Protein AF-A0A518XIT7-F1 (afdb_monomer)

Mean predicted aligned error: 7.91 Å

Solvent-accessible surface area (backbone atoms only — not comparable to full-atom values): 5555 Å² total; per-residue (Å²): 137,83,85,78,80,76,76,76,81,68,91,63,88,66,61,49,78,77,42,66,66,67,96,82,79,82,87,70,86,90,82,71,101,69,54,74,41,73,48,57,100,39,62,68,55,46,49,54,37,57,70,27,73,70,45,46,52,56,49,55,75,40,60,90,76,63,91,82,89,83,83,88,76,78,76,92,73,134

pLDDT: mean 84.26, std 17.32, range [37.34, 97.19]

InterPro domains:
  IPR010753 Domain of unknown function DUF1330 [PF07045] (17-75)
  IPR011008 Dimeric alpha-beta barrel [SSF54909] (16-75)

Organism: NCBI:txid3098669

Structure (mmCIF, N/CA/C/O backbone):
data_AF-A0A518XIT7-F1
#
_entry.id   AF-A0A518XIT7-F1
#
loop_
_atom_site.group_PDB
_atom_site.id
_atom_site.type_symbol
_atom_site.label_atom_id
_atom_site.label_alt_id
_atom_site.label_comp_id
_atom_site.label_asym_id
_atom_site.label_entity_id
_atom_site.label_seq_id
_atom_site.pdbx_PDB_ins_code
_atom_site.Cartn_x
_atom_site.Cartn_y
_atom_site.Cartn_z
_atom_site.occupancy
_atom_site.B_iso_or_equiv
_atom_site.auth_seq_id
_atom_site.auth_comp_id
_atom_site.auth_asym_id
_atom_site.auth_atom_id
_atom_site.pdbx_PDB_model_num
ATOM 1 N N . MET A 1 1 ? -3.787 21.382 27.020 1.00 39.47 1 MET A N 1
ATOM 2 C CA . MET A 1 1 ? -2.836 20.879 26.003 1.00 39.47 1 MET A CA 1
ATOM 3 C C . MET A 1 1 ? -3.626 20.178 24.907 1.00 39.47 1 MET A C 1
ATOM 5 O O . MET A 1 1 ? -3.933 19.004 25.036 1.00 39.47 1 MET A O 1
ATOM 9 N N . GLY A 1 2 ? -4.070 20.922 23.890 1.00 37.34 2 GLY A N 1
ATOM 10 C CA . GLY A 1 2 ? -4.848 20.363 22.783 1.00 37.34 2 GLY A CA 1
A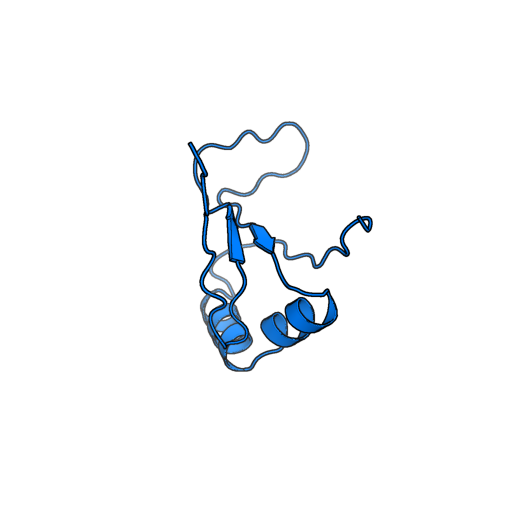TOM 11 C C . GLY A 1 2 ? -3.915 19.929 21.662 1.00 37.34 2 GLY A C 1
ATOM 12 O O . GLY A 1 2 ? -3.290 20.785 21.044 1.00 37.34 2 GLY A O 1
ATOM 13 N N . ASN A 1 3 ? -3.820 18.629 21.390 1.00 39.53 3 ASN A N 1
ATOM 14 C CA . ASN A 1 3 ? -3.079 18.142 20.232 1.00 39.53 3 ASN A CA 1
ATOM 15 C C . ASN A 1 3 ? -4.010 18.139 19.011 1.00 39.53 3 ASN A C 1
ATOM 17 O O . ASN A 1 3 ? -4.646 17.136 18.693 1.00 39.53 3 ASN A O 1
ATOM 21 N N . HIS A 1 4 ? -4.142 19.299 18.367 1.00 44.69 4 HIS A N 1
ATOM 22 C CA . HIS A 1 4 ? -4.798 19.411 17.067 1.00 44.69 4 HIS A CA 1
ATOM 23 C C . HIS A 1 4 ? -3.821 18.915 16.001 1.00 44.69 4 HIS A C 1
ATOM 25 O O . HIS A 1 4 ? -3.088 19.699 15.401 1.00 44.69 4 HIS A O 1
ATOM 31 N N . ASN A 1 5 ? -3.795 17.600 15.768 1.00 43.50 5 ASN A N 1
ATOM 32 C CA . ASN A 1 5 ? -3.131 17.055 14.590 1.00 43.50 5 ASN A CA 1
ATOM 33 C C . ASN A 1 5 ? -4.028 17.307 13.373 1.00 43.50 5 ASN A C 1
ATOM 35 O O . ASN A 1 5 ? -4.792 16.445 12.935 1.00 43.50 5 ASN A O 1
ATOM 39 N N . SER A 1 6 ? -3.987 18.543 12.879 1.00 44.84 6 SER A N 1
ATOM 40 C CA . SER A 1 6 ? -4.671 18.982 11.669 1.00 44.84 6 SER A CA 1
ATOM 41 C C . SER A 1 6 ? -4.053 18.272 10.465 1.00 44.84 6 SER A C 1
ATOM 43 O O . SER A 1 6 ? -3.169 18.807 9.794 1.00 44.84 6 SER A O 1
ATOM 45 N N . ARG A 1 7 ? -4.506 17.044 10.186 1.00 55.28 7 ARG A N 1
ATOM 46 C CA . ARG A 1 7 ? -4.213 16.343 8.932 1.00 55.28 7 ARG A CA 1
ATOM 47 C C . ARG A 1 7 ? -4.835 17.147 7.796 1.00 55.28 7 ARG A C 1
ATOM 49 O O . ARG A 1 7 ? -6.034 17.077 7.534 1.00 55.28 7 ARG A O 1
ATOM 56 N N . SER A 1 8 ? -4.004 17.976 7.172 1.00 46.59 8 SER A N 1
ATOM 57 C CA . SER A 1 8 ? -4.309 18.677 5.931 1.00 46.59 8 SER A CA 1
ATOM 58 C C . SER A 1 8 ? -4.842 17.664 4.917 1.00 46.59 8 SER A C 1
ATOM 60 O O . SER A 1 8 ? -4.100 16.799 4.450 1.00 46.59 8 SER A O 1
ATOM 62 N N . ARG A 1 9 ? -6.146 17.741 4.615 1.00 53.88 9 ARG A N 1
ATOM 63 C CA . ARG A 1 9 ? -6.807 16.930 3.586 1.00 53.88 9 ARG A CA 1
ATOM 64 C C . ARG A 1 9 ? -6.219 17.317 2.231 1.00 53.88 9 ARG A C 1
ATOM 66 O O . ARG A 1 9 ? -6.675 18.273 1.600 1.00 53.88 9 ARG A O 1
ATOM 73 N N . ARG A 1 10 ? -5.180 16.605 1.792 1.00 55.59 10 ARG A N 1
ATOM 74 C CA . ARG A 1 10 ? -4.613 16.781 0.452 1.00 55.59 10 ARG A CA 1
ATOM 75 C C . ARG A 1 10 ? -5.680 16.369 -0.560 1.00 55.59 10 ARG A C 1
ATOM 77 O O . ARG A 1 10 ? -6.079 15.213 -0.609 1.00 55.59 10 ARG A O 1
ATOM 84 N N . ARG A 1 11 ? -6.160 17.320 -1.364 1.00 47.84 11 ARG A N 1
ATOM 85 C CA . ARG A 1 11 ? -6.995 17.022 -2.534 1.00 47.84 11 ARG A CA 1
ATOM 86 C C . ARG A 1 11 ? -6.134 16.291 -3.567 1.00 47.84 11 ARG A C 1
ATOM 88 O O . ARG A 1 11 ? -5.264 16.897 -4.182 1.00 47.84 11 ARG A O 1
ATOM 95 N N . GLY A 1 12 ? -6.370 14.993 -3.708 1.00 59.00 12 GLY A N 1
ATOM 96 C CA . GLY A 1 12 ? -5.720 14.077 -4.644 1.00 59.00 12 GLY A CA 1
ATOM 97 C C . GLY A 1 12 ? -6.017 12.633 -4.234 1.00 59.00 12 GLY A C 1
ATOM 98 O O . GLY A 1 12 ? -6.361 12.393 -3.082 1.00 59.00 12 GLY A O 1
ATOM 99 N N . ILE A 1 13 ? -5.872 11.668 -5.147 1.00 67.75 13 ILE A N 1
ATOM 100 C CA . ILE A 1 13 ? -6.044 10.221 -4.876 1.00 67.75 13 ILE A CA 1
ATOM 101 C C . ILE A 1 13 ? -4.845 9.675 -4.061 1.00 67.75 13 ILE A C 1
ATOM 103 O O . ILE A 1 13 ? -4.387 8.560 -4.272 1.00 67.75 13 ILE A O 1
ATOM 107 N N . ASN A 1 14 ? -4.249 10.487 -3.186 1.00 80.38 14 ASN A N 1
ATOM 108 C CA . ASN A 1 14 ? -3.066 10.093 -2.433 1.00 80.38 14 ASN A CA 1
ATOM 109 C C . ASN A 1 14 ? -3.499 9.453 -1.112 1.00 80.38 14 ASN A C 1
ATOM 111 O O . ASN A 1 14 ? -4.238 10.100 -0.368 1.00 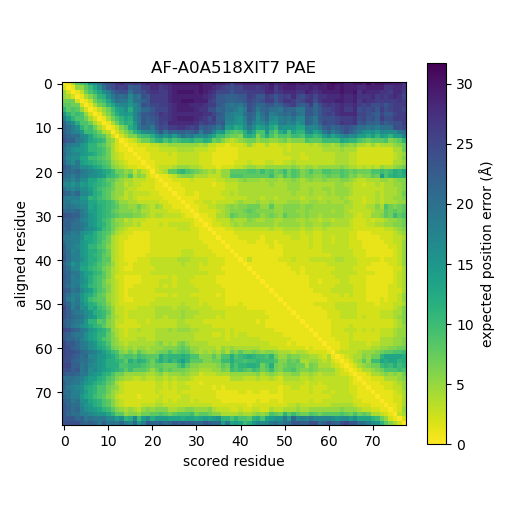80.38 14 ASN A O 1
ATOM 115 N N . PRO A 1 15 ? -3.036 8.230 -0.805 1.00 90.94 15 PRO A N 1
ATOM 116 C CA . PRO A 1 15 ? -3.298 7.626 0.490 1.00 90.94 15 PRO A CA 1
ATOM 117 C C . PRO A 1 15 ? -2.592 8.360 1.623 1.00 90.94 15 PRO A C 1
ATOM 119 O O . PRO A 1 15 ? -1.521 8.952 1.434 1.00 90.94 15 PRO A O 1
ATOM 122 N N . ASP A 1 16 ? -3.141 8.210 2.824 1.00 93.81 16 ASP A N 1
ATOM 123 C CA . ASP A 1 16 ? -2.380 8.436 4.044 1.00 93.81 16 ASP A CA 1
ATOM 124 C C . ASP A 1 16 ? -1.420 7.257 4.256 1.00 93.81 16 ASP A C 1
ATOM 126 O O . ASP A 1 16 ? -1.790 6.086 4.152 1.00 93.81 16 ASP A O 1
ATOM 130 N N . ILE A 1 17 ? -0.151 7.557 4.529 1.00 94.06 17 ILE A N 1
ATOM 131 C CA . ILE A 1 17 ? 0.870 6.537 4.783 1.00 94.06 17 ILE A CA 1
ATOM 132 C C . ILE A 1 17 ? 0.857 6.228 6.278 1.00 94.06 17 ILE A C 1
ATOM 134 O O . ILE A 1 17 ? 1.266 7.065 7.083 1.00 94.06 17 ILE A O 1
ATOM 138 N N . LEU A 1 18 ? 0.393 5.033 6.647 1.00 94.31 18 LEU A N 1
ATOM 139 C CA . LEU A 1 18 ? 0.359 4.591 8.044 1.00 94.31 18 LEU A CA 1
ATOM 140 C C . LEU A 1 18 ? 1.669 3.936 8.472 1.00 94.31 18 LEU A C 1
ATOM 142 O O . LEU A 1 18 ? 2.108 4.104 9.607 1.00 94.31 18 LEU A O 1
ATOM 146 N N . ALA A 1 19 ? 2.295 3.200 7.556 1.00 94.12 19 ALA A N 1
ATOM 147 C CA . ALA A 1 19 ? 3.589 2.579 7.775 1.00 94.12 19 ALA A CA 1
ATOM 148 C C . ALA A 1 19 ? 4.404 2.592 6.484 1.00 94.12 19 ALA A C 1
ATOM 150 O O . ALA A 1 19 ? 3.882 2.343 5.395 1.00 94.12 19 ALA A O 1
ATOM 151 N N . TRP A 1 20 ? 5.699 2.847 6.628 1.00 92.69 20 TRP A N 1
ATOM 152 C CA . TRP A 1 20 ? 6.691 2.750 5.568 1.00 92.69 20 TRP A CA 1
ATOM 153 C C . TRP A 1 20 ? 7.901 2.017 6.131 1.00 92.69 20 TRP A C 1
ATOM 155 O O . TRP A 1 20 ? 8.312 2.321 7.248 1.00 92.69 20 TRP A O 1
ATOM 165 N N . SER A 1 21 ? 8.427 1.044 5.386 1.00 84.31 21 SER A N 1
ATOM 166 C CA . SER A 1 21 ? 9.370 0.030 5.875 1.00 84.31 21 SER A CA 1
ATOM 167 C C . SER A 1 21 ? 10.430 0.582 6.842 1.00 84.31 21 SER A C 1
ATOM 169 O O . SER A 1 21 ? 11.340 1.303 6.428 1.00 84.31 21 SER A O 1
ATOM 171 N N . GLY A 1 22 ? 10.289 0.206 8.114 1.00 83.50 22 GLY A N 1
ATOM 172 C CA . GLY A 1 22 ? 11.209 0.438 9.226 1.00 83.50 22 GLY A CA 1
ATOM 173 C C . GLY A 1 22 ? 11.393 -0.869 10.002 1.00 83.50 22 GLY A C 1
ATOM 174 O O . GLY A 1 22 ? 11.411 -1.939 9.397 1.00 83.50 22 GLY A O 1
ATOM 175 N N . GLN A 1 23 ? 11.499 -0.813 11.330 1.00 92.31 23 GLN A N 1
ATOM 176 C CA . GLN A 1 23 ? 11.569 -2.025 12.152 1.00 92.31 23 GLN A CA 1
ATOM 177 C C . GLN A 1 23 ? 10.319 -2.900 11.951 1.00 92.31 23 GLN A C 1
ATOM 179 O O . GLN A 1 23 ? 9.195 -2.424 12.102 1.00 92.31 23 GLN A O 1
ATOM 184 N N . TYR A 1 24 ? 10.524 -4.182 11.641 1.00 94.19 24 TYR A N 1
ATOM 185 C CA . TYR A 1 24 ? 9.467 -5.189 11.556 1.00 94.19 24 TYR A CA 1
ATOM 186 C C . TYR A 1 24 ? 9.951 -6.519 12.142 1.00 94.19 24 TYR A C 1
ATOM 188 O O . TYR A 1 24 ? 11.154 -6.745 12.278 1.00 94.19 24 TYR A O 1
ATOM 196 N N . ALA A 1 25 ? 9.007 -7.394 12.480 1.00 94.25 25 ALA A N 1
ATOM 197 C CA . ALA A 1 25 ? 9.272 -8.777 12.848 1.00 94.25 25 ALA A CA 1
ATOM 198 C C . ALA A 1 25 ? 8.281 -9.673 12.103 1.00 94.25 25 ALA A C 1
ATOM 200 O O . ALA A 1 25 ? 7.071 -9.475 12.209 1.00 94.25 25 ALA A O 1
ATOM 201 N N . ASN A 1 26 ? 8.795 -10.642 11.345 1.00 94.38 26 ASN A N 1
ATOM 202 C CA . ASN A 1 26 ? 7.966 -11.685 10.757 1.00 94.38 26 ASN A CA 1
ATOM 203 C C . ASN A 1 26 ? 7.739 -12.766 11.815 1.00 94.38 26 ASN A C 1
ATOM 205 O O . ASN A 1 26 ? 8.688 -13.448 12.197 1.00 94.38 26 ASN A O 1
ATOM 209 N N . LEU A 1 27 ? 6.515 -12.872 12.330 1.00 96.12 27 LEU A N 1
ATOM 210 C CA . LEU A 1 27 ? 6.210 -13.797 13.424 1.00 96.12 27 LEU A CA 1
ATOM 211 C C . LEU A 1 27 ? 6.035 -15.233 12.914 1.00 96.12 27 LEU A C 1
ATOM 213 O O . LEU A 1 27 ? 6.559 -16.162 13.519 1.00 96.12 27 LEU A O 1
ATOM 217 N N . GLU A 1 28 ? 5.345 -15.405 11.785 1.00 95.38 28 GLU A N 1
ATOM 218 C CA . GLU A 1 28 ? 5.036 -16.699 11.169 1.00 95.38 28 GLU A CA 1
ATOM 219 C C . GLU A 1 28 ? 4.933 -16.549 9.637 1.00 95.38 28 GLU A C 1
ATOM 221 O O . GLU A 1 28 ? 4.645 -15.461 9.141 1.00 95.38 28 GLU A O 1
ATOM 226 N N . GLY A 1 29 ? 5.127 -17.639 8.884 1.00 93.50 29 GLY A N 1
ATOM 227 C CA . GLY A 1 29 ? 4.877 -17.690 7.434 1.00 93.50 29 GLY A CA 1
ATOM 228 C C . GLY A 1 29 ? 5.944 -17.043 6.537 1.00 93.50 29 GLY A C 1
ATOM 229 O O . GLY A 1 29 ? 7.063 -16.758 6.968 1.00 93.50 29 GLY A O 1
ATOM 230 N N . GLU A 1 30 ? 5.596 -16.857 5.258 1.00 91.62 30 GLU A N 1
ATOM 231 C CA . GLU A 1 30 ? 6.461 -16.213 4.260 1.00 91.62 30 GLU A CA 1
ATOM 232 C C . GLU A 1 30 ? 6.693 -14.732 4.583 1.00 91.62 30 GLU A C 1
ATOM 234 O O . GLU A 1 30 ? 5.779 -14.022 4.997 1.00 91.62 30 GLU A O 1
ATOM 239 N N . SER A 1 31 ? 7.923 -14.262 4.362 1.00 90.50 31 SER A N 1
ATOM 240 C CA . SER A 1 31 ? 8.349 -12.901 4.694 1.00 90.50 31 SER A CA 1
ATOM 241 C C . SER A 1 31 ? 8.645 -12.071 3.445 1.00 90.50 31 SER A C 1
ATOM 243 O O . SER A 1 31 ? 9.071 -12.588 2.409 1.00 90.50 31 SER A O 1
ATOM 245 N N . HIS A 1 32 ? 8.498 -10.755 3.576 1.00 91.00 32 HIS A N 1
ATOM 246 C CA . HIS A 1 32 ? 8.953 -9.770 2.603 1.00 91.00 32 HIS A CA 1
ATOM 247 C C . HIS A 1 32 ? 9.928 -8.786 3.259 1.00 91.00 32 HIS A C 1
ATOM 249 O O . HIS A 1 32 ? 9.783 -8.418 4.419 1.00 91.00 32 HIS A O 1
ATOM 255 N N . GLU A 1 33 ? 10.913 -8.293 2.508 1.00 90.94 33 GLU A N 1
ATOM 256 C CA . GLU A 1 33 ? 11.902 -7.346 3.050 1.00 90.94 33 GLU A CA 1
ATOM 257 C C . GLU A 1 33 ? 11.315 -5.958 3.349 1.00 90.94 33 GLU A C 1
ATOM 259 O O . GLU A 1 33 ? 11.874 -5.192 4.135 1.00 90.94 33 GLU A O 1
ATOM 264 N N . LYS A 1 34 ? 10.202 -5.601 2.694 1.00 92.75 34 LYS A N 1
ATOM 265 C CA . LYS A 1 34 ? 9.587 -4.272 2.768 1.00 92.75 34 LYS A CA 1
ATOM 266 C C . LYS A 1 34 ? 8.085 -4.378 2.980 1.00 92.75 34 LYS A C 1
ATOM 268 O O . LYS A 1 34 ? 7.403 -5.109 2.271 1.00 92.75 34 LYS A O 1
ATOM 273 N N . HIS A 1 35 ? 7.585 -3.555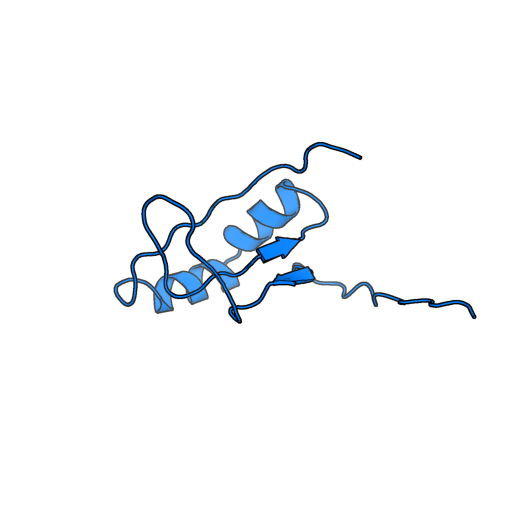 3.898 1.00 94.38 35 HIS A N 1
ATOM 274 C CA . HIS A 1 35 ? 6.175 -3.460 4.258 1.00 94.38 35 HIS A CA 1
ATOM 275 C C . HIS A 1 35 ? 5.719 -2.005 4.166 1.00 94.38 35 HIS A C 1
ATOM 277 O O . HIS A 1 35 ? 6.409 -1.102 4.646 1.00 94.38 35 HIS A O 1
ATOM 283 N N . 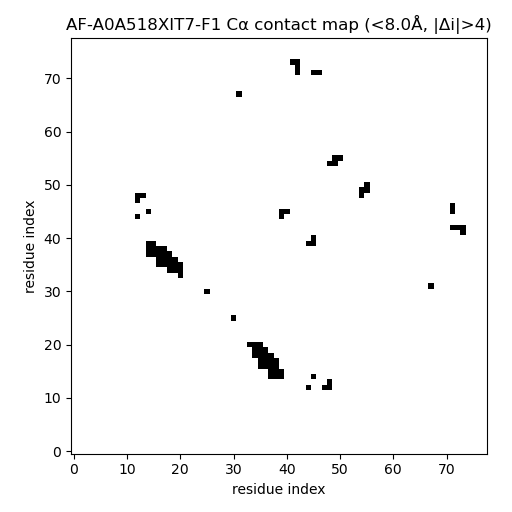VAL A 1 36 ? 4.567 -1.774 3.540 1.00 94.75 36 VAL A N 1
ATOM 284 C CA . VAL A 1 36 ? 3.961 -0.446 3.395 1.00 94.75 36 VAL A CA 1
ATOM 285 C C . VAL A 1 36 ? 2.463 -0.577 3.635 1.00 94.75 36 VAL A C 1
ATOM 287 O O . VAL A 1 36 ? 1.836 -1.480 3.085 1.00 94.75 36 VAL A O 1
ATOM 290 N N . ILE A 1 37 ? 1.899 0.317 4.449 1.00 95.50 37 ILE A N 1
ATOM 291 C CA . ILE A 1 37 ? 0.463 0.349 4.748 1.00 95.50 37 ILE A CA 1
ATOM 292 C C . ILE A 1 37 ? -0.086 1.720 4.370 1.00 95.50 37 ILE A C 1
ATOM 294 O O . ILE A 1 37 ? 0.395 2.751 4.849 1.00 95.50 37 ILE A O 1
ATOM 298 N N . PHE A 1 38 ? -1.113 1.703 3.526 1.00 95.62 38 PHE A N 1
ATOM 299 C CA . PHE A 1 38 ? -1.839 2.877 3.066 1.00 95.62 38 PHE A CA 1
ATOM 300 C C . PHE A 1 38 ? -3.269 2.862 3.604 1.00 95.62 38 PHE A C 1
ATOM 302 O O . PHE A 1 38 ? -3.948 1.841 3.518 1.00 95.62 38 PHE A O 1
ATOM 309 N N . GLU A 1 39 ? -3.725 4.002 4.113 1.00 95.12 39 GLU A N 1
ATOM 310 C CA . GLU A 1 39 ? -5.125 4.244 4.454 1.00 95.12 39 GLU A CA 1
ATOM 311 C C . GLU A 1 39 ? -5.783 5.083 3.360 1.00 95.12 39 GLU A C 1
ATOM 313 O O . GLU A 1 39 ? -5.232 6.081 2.885 1.00 95.12 39 GLU A O 1
ATOM 318 N N . PHE A 1 40 ? -6.978 4.657 2.961 1.00 94.81 40 PHE A N 1
ATOM 319 C CA . PHE A 1 40 ? -7.823 5.354 2.003 1.00 94.81 40 PHE A CA 1
ATOM 320 C C . PHE A 1 40 ? -9.184 5.653 2.638 1.00 94.81 40 PHE A C 1
ATOM 322 O O . PHE A 1 40 ? -9.626 4.898 3.503 1.00 94.81 40 PHE A O 1
ATOM 329 N N . PRO A 1 41 ? -9.899 6.696 2.173 1.00 92.62 41 PRO A N 1
ATOM 330 C CA . PRO A 1 41 ? -11.237 7.015 2.678 1.00 92.62 41 PRO A CA 1
ATOM 331 C C . PRO A 1 41 ? -12.280 5.911 2.449 1.00 92.62 41 PRO A C 1
ATOM 333 O O . PRO A 1 41 ? -13.304 5.892 3.125 1.00 92.62 41 PRO A O 1
ATOM 336 N N . SER A 1 42 ? -12.059 5.035 1.463 1.00 93.12 42 SER A N 1
ATOM 337 C CA . SER A 1 42 ? -12.899 3.873 1.171 1.00 93.12 42 SER A CA 1
ATOM 338 C C . SER A 1 42 ? -12.135 2.840 0.343 1.00 93.12 42 SER A C 1
ATOM 340 O O . SER A 1 42 ? -11.146 3.164 -0.326 1.00 93.12 42 SER A O 1
ATOM 342 N N . PHE A 1 43 ? -12.639 1.606 0.308 1.00 95.19 43 PHE A N 1
ATOM 343 C CA . PHE A 1 43 ? -12.123 0.568 -0.586 1.00 95.19 43 PHE A CA 1
ATOM 344 C C . PHE A 1 43 ? -12.213 0.969 -2.064 1.00 95.19 43 PHE A C 1
ATOM 346 O O . PHE A 1 43 ? -11.297 0.700 -2.841 1.00 95.19 43 PHE A O 1
ATOM 353 N N . ALA A 1 44 ? -13.285 1.665 -2.458 1.00 95.25 44 ALA A N 1
ATOM 354 C CA . ALA A 1 44 ? -13.446 2.159 -3.822 1.00 95.25 44 ALA A CA 1
ATOM 355 C C . ALA A 1 44 ? -12.334 3.147 -4.208 1.00 95.25 44 ALA A C 1
ATOM 357 O O . ALA A 1 44 ? -11.785 3.051 -5.305 1.00 95.25 44 ALA A O 1
ATOM 358 N N . GLU A 1 45 ? -11.943 4.049 -3.302 1.00 95.44 45 GLU A N 1
ATOM 359 C CA . GLU A 1 45 ? -10.826 4.968 -3.544 1.00 95.44 45 GLU A CA 1
ATOM 360 C C . GLU A 1 45 ? -9.479 4.237 -3.603 1.00 95.44 45 GLU A C 1
ATOM 362 O O . GLU A 1 45 ? -8.666 4.533 -4.481 1.00 95.44 45 GLU A O 1
ATOM 367 N N . ALA A 1 46 ? -9.267 3.225 -2.756 1.00 96.06 46 ALA A N 1
ATOM 368 C CA . ALA A 1 46 ? -8.075 2.377 -2.822 1.00 96.06 46 ALA A CA 1
ATOM 369 C C . ALA A 1 46 ? -7.983 1.621 -4.161 1.00 96.06 46 ALA A C 1
ATOM 371 O O . ALA A 1 46 ? -6.919 1.557 -4.786 1.00 96.06 46 ALA A O 1
ATOM 372 N N . ARG A 1 47 ? -9.117 1.105 -4.654 1.00 96.81 47 ARG A N 1
ATOM 373 C CA . ARG A 1 47 ? -9.201 0.448 -5.961 1.00 96.81 47 ARG A CA 1
ATOM 374 C C . ARG A 1 47 ? -8.936 1.427 -7.103 1.00 96.81 47 ARG A C 1
ATOM 376 O O . ARG A 1 47 ? -8.150 1.110 -7.993 1.00 96.81 47 ARG A O 1
ATOM 383 N N . ARG A 1 48 ? -9.533 2.623 -7.064 1.00 96.19 48 ARG A N 1
ATOM 384 C CA . ARG A 1 48 ? -9.292 3.682 -8.061 1.00 96.19 48 ARG A CA 1
ATOM 385 C C . ARG A 1 48 ? -7.832 4.119 -8.096 1.00 96.19 48 ARG A C 1
ATOM 387 O O . ARG A 1 48 ? -7.305 4.361 -9.179 1.00 96.19 48 ARG A O 1
ATOM 394 N N . PHE A 1 49 ? -7.172 4.197 -6.942 1.00 95.62 49 PHE A N 1
ATOM 395 C CA . PHE A 1 49 ? -5.736 4.452 -6.871 1.00 95.62 49 PHE A CA 1
ATOM 396 C C . PHE A 1 49 ? -4.933 3.343 -7.553 1.00 95.62 49 PHE A C 1
ATOM 398 O O . PHE A 1 49 ? -4.116 3.641 -8.427 1.00 95.62 49 PHE A O 1
ATOM 405 N N . TYR A 1 50 ? -5.188 2.079 -7.199 1.00 95.12 50 TYR A N 1
ATOM 406 C CA . TYR A 1 50 ? -4.476 0.936 -7.774 1.00 95.12 50 TYR A CA 1
ATOM 407 C C . TYR A 1 50 ? -4.660 0.853 -9.295 1.00 95.12 50 TYR A C 1
ATOM 409 O O . TYR A 1 50 ? -3.690 0.653 -10.023 1.00 95.12 50 TYR A O 1
ATOM 417 N N . ASP A 1 51 ? -5.876 1.072 -9.791 1.00 95.88 51 ASP A N 1
ATOM 418 C CA . ASP A 1 51 ? -6.193 1.025 -11.225 1.00 95.88 51 ASP A CA 1
ATOM 419 C C . ASP A 1 51 ? -5.751 2.288 -11.986 1.00 95.88 51 ASP A C 1
ATOM 421 O O . ASP A 1 51 ? -5.853 2.342 -13.212 1.00 95.88 51 ASP A O 1
ATOM 425 N N . SER A 1 52 ? -5.256 3.319 -11.291 1.00 95.06 52 SER A N 1
ATOM 426 C CA . SER A 1 52 ? -4.872 4.573 -11.935 1.00 95.06 52 SER A CA 1
ATOM 427 C C . SER A 1 52 ? -3.734 4.366 -12.948 1.00 95.06 52 SER A C 1
ATOM 429 O O . SER A 1 52 ? -2.789 3.616 -12.677 1.00 95.06 52 SER A O 1
ATOM 431 N N . PRO A 1 53 ? -3.744 5.079 -14.094 1.00 95.06 53 PRO A N 1
ATOM 432 C CA . PRO A 1 53 ? -2.671 4.974 -15.083 1.00 95.06 53 PRO A CA 1
ATOM 433 C C . PRO A 1 53 ? -1.287 5.273 -14.501 1.00 95.06 53 PRO A C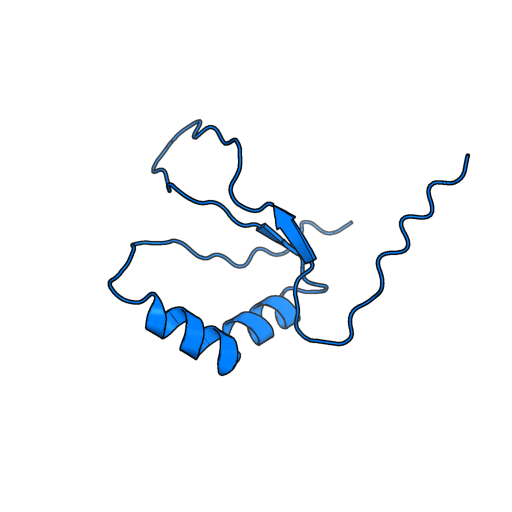 1
ATOM 435 O O . PRO A 1 53 ? -0.308 4.635 -14.880 1.00 95.06 53 PRO A O 1
ATOM 438 N N . ALA A 1 54 ? -1.206 6.220 -13.561 1.00 92.00 54 ALA A N 1
ATOM 439 C CA . ALA A 1 54 ? 0.038 6.573 -12.887 1.00 92.00 54 ALA A CA 1
ATOM 440 C C . ALA A 1 54 ? 0.563 5.417 -12.019 1.00 92.00 54 ALA A C 1
ATOM 442 O O . ALA A 1 54 ? 1.743 5.070 -12.103 1.00 92.00 54 ALA A O 1
ATOM 443 N N . TYR A 1 55 ? -0.304 4.777 -11.225 1.00 92.44 55 TYR A N 1
ATOM 444 C CA . TYR A 1 55 ? 0.113 3.649 -10.394 1.00 92.44 55 TYR A CA 1
ATOM 445 C C . TYR A 1 55 ? 0.444 2.405 -11.227 1.00 92.44 55 TYR A C 1
ATOM 447 O O . TYR A 1 55 ? 1.430 1.729 -10.939 1.00 92.44 55 TYR A O 1
ATOM 455 N N . GLN A 1 56 ? -0.308 2.119 -12.295 1.00 94.69 56 GLN A N 1
ATOM 456 C CA . GLN A 1 56 ? 0.004 0.995 -13.188 1.00 94.69 56 GLN A CA 1
ATOM 457 C C . GLN A 1 56 ? 1.351 1.179 -13.902 1.00 94.69 56 GLN A C 1
ATOM 459 O O . GLN A 1 56 ? 2.113 0.218 -14.004 1.00 94.69 56 GLN A O 1
ATOM 464 N N . GLN A 1 57 ? 1.702 2.403 -14.313 1.00 93.25 57 GLN A N 1
ATOM 465 C CA . GLN A 1 57 ? 3.043 2.704 -14.834 1.00 93.25 57 GLN A CA 1
ATOM 466 C C . GLN A 1 57 ? 4.127 2.451 -13.777 1.00 93.25 57 GLN A C 1
ATOM 468 O O . GLN A 1 57 ? 5.104 1.757 -14.051 1.00 93.25 57 GLN A O 1
ATOM 473 N N . ALA A 1 58 ? 3.931 2.925 -12.542 1.00 89.94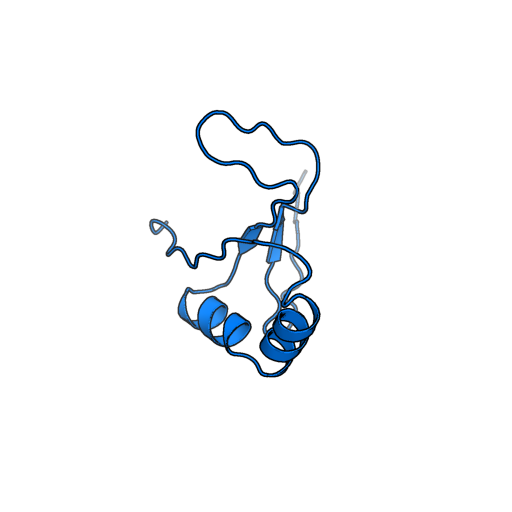 58 ALA A N 1
ATOM 474 C CA . ALA A 1 58 ? 4.864 2.663 -11.444 1.00 89.94 58 ALA A CA 1
ATOM 475 C C . ALA A 1 58 ? 4.998 1.160 -11.126 1.00 89.94 58 ALA A C 1
ATOM 477 O O . ALA A 1 58 ? 6.093 0.664 -10.859 1.00 89.94 58 ALA A O 1
ATOM 478 N N . ARG A 1 59 ? 3.894 0.406 -11.192 1.00 90.69 59 ARG A N 1
ATOM 479 C CA . ARG A 1 59 ? 3.890 -1.054 -11.037 1.00 90.69 59 ARG A CA 1
ATOM 480 C C . ARG A 1 59 ? 4.669 -1.740 -12.160 1.00 90.69 59 ARG A C 1
ATOM 482 O O . ARG A 1 59 ? 5.408 -2.675 -11.865 1.00 90.69 59 ARG A O 1
ATOM 489 N N . ALA A 1 60 ? 4.532 -1.286 -13.405 1.00 91.19 60 ALA A N 1
ATOM 490 C CA . ALA A 1 60 ? 5.265 -1.840 -14.542 1.00 91.19 60 ALA A CA 1
ATOM 491 C C . ALA A 1 60 ? 6.782 -1.659 -14.388 1.00 91.19 60 ALA A C 1
ATOM 493 O O . ALA A 1 60 ? 7.528 -2.594 -14.653 1.00 91.19 60 ALA A O 1
ATOM 494 N N . LEU A 1 61 ? 7.239 -0.519 -13.857 1.00 89.06 61 LEU A N 1
ATOM 495 C CA . LEU A 1 61 ? 8.661 -0.293 -13.553 1.00 89.06 61 LEU A CA 1
ATOM 496 C C . LEU A 1 61 ? 9.216 -1.257 -12.492 1.00 89.06 61 LEU A C 1
ATOM 498 O O . LEU A 1 61 ? 10.413 -1.523 -12.459 1.00 89.06 61 LEU A O 1
ATOM 502 N N . ARG A 1 62 ? 8.351 -1.787 -11.621 1.00 83.56 62 ARG A N 1
ATOM 503 C CA . ARG A 1 62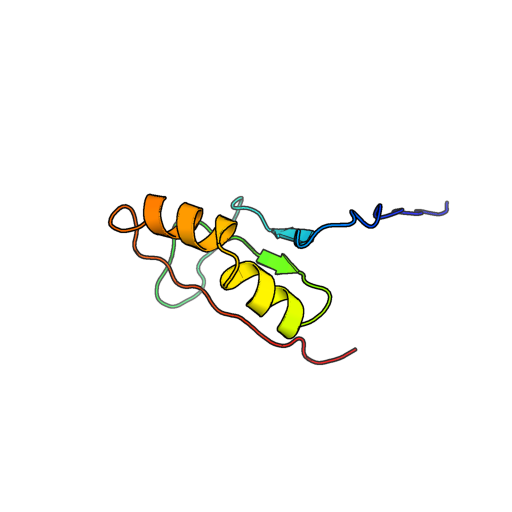 ? 8.702 -2.806 -10.623 1.00 83.56 62 ARG A CA 1
ATOM 504 C C . ARG A 1 62 ? 8.607 -4.235 -11.172 1.00 83.56 62 ARG A C 1
ATOM 506 O O . ARG A 1 62 ? 9.104 -5.158 -10.527 1.00 83.56 62 ARG A O 1
ATOM 513 N N . ALA A 1 63 ? 7.956 -4.448 -12.315 1.00 81.06 63 ALA A N 1
ATOM 514 C CA . ALA A 1 63 ? 7.745 -5.783 -12.861 1.00 81.06 63 ALA A CA 1
ATOM 515 C C . ALA A 1 63 ? 9.091 -6.476 -13.133 1.00 81.06 63 ALA A C 1
ATOM 517 O O . ALA A 1 63 ? 9.990 -5.896 -13.732 1.00 81.06 63 ALA A O 1
ATOM 518 N N . GLY A 1 64 ? 9.241 -7.710 -12.644 1.00 80.19 64 GLY A N 1
ATOM 519 C CA . GLY A 1 64 ? 10.479 -8.490 -12.762 1.00 80.19 64 GLY A CA 1
ATOM 520 C C . GLY A 1 64 ? 11.588 -8.121 -11.768 1.00 80.19 64 GLY A C 1
ATOM 521 O O . GLY A 1 64 ? 12.515 -8.905 -11.604 1.00 80.19 64 GLY A O 1
ATOM 522 N N . ALA A 1 65 ? 11.486 -6.991 -11.060 1.00 85.19 65 ALA A N 1
ATOM 523 C CA . ALA A 1 65 ? 12.496 -6.571 -10.085 1.00 85.19 65 ALA A CA 1
ATOM 524 C C . ALA A 1 65 ? 12.295 -7.192 -8.691 1.00 85.19 65 ALA A C 1
ATOM 526 O O . ALA A 1 65 ? 13.251 -7.324 -7.934 1.00 85.19 65 ALA A O 1
ATOM 527 N N . ALA A 1 66 ? 11.056 -7.548 -8.332 1.00 82.69 66 ALA A N 1
ATOM 528 C CA . ALA A 1 66 ? 10.734 -8.164 -7.047 1.00 82.69 66 ALA A CA 1
ATOM 529 C C . ALA A 1 66 ? 9.419 -8.952 -7.101 1.00 82.69 66 ALA A C 1
ATOM 531 O O . ALA A 1 66 ? 8.476 -8.564 -7.798 1.00 82.69 66 ALA A O 1
ATOM 532 N N . GLN A 1 67 ? 9.334 -10.010 -6.294 1.00 87.19 67 GLN A N 1
ATOM 533 C CA . GLN A 1 67 ? 8.065 -10.642 -5.937 1.00 87.19 67 GLN A CA 1
ATOM 534 C C . GLN A 1 67 ? 7.424 -9.839 -4.806 1.00 87.19 67 GLN A C 1
ATOM 536 O O . GLN A 1 67 ? 8.107 -9.450 -3.860 1.00 87.19 67 GLN A O 1
ATOM 541 N N . ALA A 1 68 ? 6.131 -9.543 -4.912 1.00 90.19 68 ALA A N 1
ATOM 542 C CA . ALA A 1 68 ? 5.449 -8.768 -3.888 1.00 90.1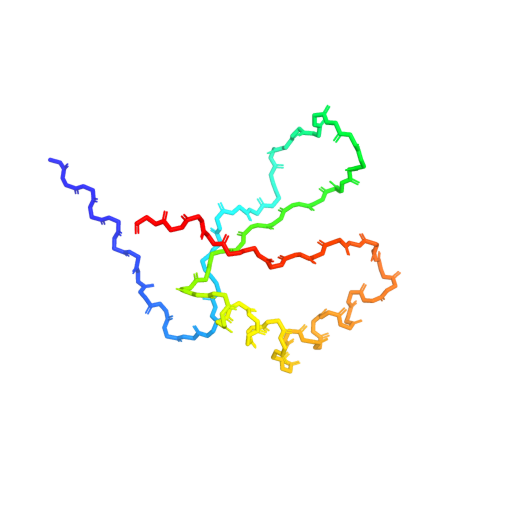9 68 ALA A CA 1
ATOM 543 C C . ALA A 1 68 ? 3.941 -8.999 -3.910 1.00 90.19 68 ALA A C 1
ATOM 545 O O . ALA A 1 68 ? 3.324 -9.066 -4.977 1.00 90.19 68 ALA A O 1
ATOM 546 N N . THR A 1 69 ? 3.366 -9.025 -2.715 1.00 92.38 69 THR A N 1
ATOM 547 C CA . THR A 1 69 ? 1.942 -9.244 -2.476 1.00 92.38 69 THR A CA 1
ATOM 548 C C . THR A 1 69 ? 1.249 -7.912 -2.210 1.00 92.38 69 THR A C 1
ATOM 550 O O . THR A 1 69 ? 1.724 -7.101 -1.418 1.00 92.38 69 THR A O 1
ATOM 553 N N . PHE A 1 70 ? 0.127 -7.670 -2.889 1.00 93.69 70 PHE A N 1
ATOM 554 C CA . PHE A 1 70 ? -0.701 -6.477 -2.705 1.00 93.69 70 PHE A CA 1
ATOM 555 C C . PHE A 1 70 ? -2.128 -6.920 -2.444 1.00 93.69 70 PHE A C 1
ATOM 557 O O . PHE A 1 70 ? -2.691 -7.677 -3.233 1.00 93.69 70 PHE A O 1
ATOM 564 N N . VAL A 1 71 ? -2.708 -6.419 -1.361 1.00 96.31 71 VAL A N 1
ATOM 565 C CA . VAL A 1 71 ? -4.087 -6.707 -0.975 1.00 96.31 71 VAL A CA 1
ATOM 566 C C . VAL A 1 71 ? -4.821 -5.402 -0.704 1.00 96.31 71 VAL A C 1
ATOM 568 O O . VAL A 1 71 ? -4.246 -4.451 -0.175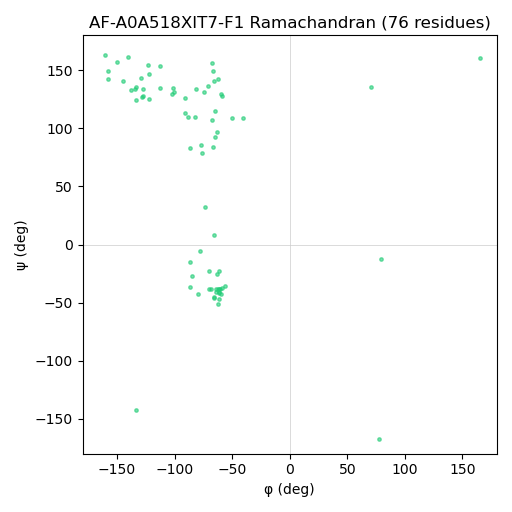 1.00 96.31 71 VAL A O 1
ATOM 571 N N . LEU A 1 72 ? -6.095 -5.365 -1.084 1.00 97.19 72 LEU A N 1
ATOM 572 C CA . LEU A 1 72 ? -7.042 -4.359 -0.621 1.00 97.19 72 LEU A CA 1
ATOM 573 C C . LEU A 1 72 ? -7.907 -5.022 0.444 1.00 97.19 72 LEU A C 1
ATOM 575 O O . LEU A 1 72 ? -8.428 -6.113 0.218 1.00 97.19 72 LEU A O 1
ATOM 579 N N . VAL A 1 73 ? -8.042 -4.374 1.595 1.00 97.12 73 VAL A N 1
ATOM 580 C CA . VAL A 1 73 ? -8.781 -4.905 2.742 1.00 97.12 73 VAL A CA 1
ATOM 581 C C . VAL A 1 73 ? -9.774 -3.842 3.186 1.00 97.12 73 VAL A C 1
ATOM 583 O O . VAL A 1 73 ? -9.391 -2.692 3.396 1.00 97.12 73 VAL A O 1
ATOM 586 N N . GLU A 1 74 ? -11.048 -4.213 3.291 1.00 96.38 74 GLU A N 1
ATOM 587 C CA . GLU A 1 74 ? -12.072 -3.344 3.874 1.00 96.38 74 GLU A CA 1
ATOM 588 C C . GLU A 1 74 ? -11.841 -3.239 5.386 1.00 96.38 74 GLU A C 1
ATOM 590 O O . GLU A 1 74 ? -11.553 -4.237 6.055 1.00 96.38 74 GLU A O 1
ATOM 595 N N . GLY A 1 75 ? -11.954 -2.030 5.934 1.00 91.75 75 GLY A N 1
ATOM 596 C CA . GLY A 1 75 ? -11.873 -1.840 7.379 1.00 91.75 75 GLY A CA 1
ATOM 597 C C . GLY A 1 75 ? -13.069 -2.490 8.076 1.00 91.75 75 GLY A C 1
ATOM 598 O O . GLY A 1 75 ? -14.168 -2.513 7.535 1.00 91.75 75 GLY A O 1
ATOM 599 N N . ALA A 1 76 ? -12.896 -2.965 9.311 1.00 86.50 76 ALA A N 1
ATOM 600 C CA . ALA A 1 76 ? -13.953 -3.654 10.066 1.00 86.50 76 ALA A CA 1
ATOM 601 C C . ALA A 1 76 ? -15.178 -2.781 10.446 1.00 86.50 76 ALA A C 1
ATOM 603 O O . ALA A 1 76 ? -16.035 -3.235 11.198 1.00 86.50 76 ALA A O 1
ATOM 604 N N . GLY A 1 77 ? -15.270 -1.545 9.942 1.00 76.56 77 GLY A N 1
ATOM 605 C CA . GLY A 1 77 ? -16.217 -0.531 10.395 1.00 76.56 77 GLY A CA 1
ATOM 606 C C . GLY A 1 77 ? -15.854 -0.013 11.790 1.00 76.56 77 GLY A C 1
ATOM 607 O O . GLY A 1 77 ? -15.496 -0.771 12.690 1.00 76.56 77 GLY A O 1
ATOM 608 N N . ARG A 1 78 ? -15.910 1.300 11.977 1.00 53.16 78 ARG A N 1
ATOM 609 C CA . ARG A 1 78 ? -16.014 1.924 13.298 1.00 53.16 78 ARG A CA 1
ATOM 610 C C . ARG A 1 78 ? -17.205 2.857 13.273 1.00 53.16 78 ARG A C 1
ATOM 612 O O . ARG A 1 78 ? -17.389 3.495 12.212 1.00 53.16 78 ARG A O 1
#

Sequence (78 aa):
MGNHNSRSRRRGINPDILAWSGQYANLEGESHEKHVIFEFPSFAEARRFYDSPAYQQARALRAGAAQATFVLVEGAGR

Radius of gyration: 15.3 Å; Cα contacts (8 Å, |Δi|>4): 44; chains: 1; bounding box: 29×39×41 Å

Nearest PDB structures (foldseek):
  3lo3-assembly2_C  TM=8.200E-01  e=2.217E-01  Colwellia psychrerythraea 34H

Foldseek 3Di:
DDDPPPPDPPPDLDFDWPDWDDDDDDPDDDDDNTDTDTDDPFLVSVVCVCPPPVNVVVVVVCPPVDDDDDDRDGDPDD

Secondary structure (DSSP, 8-state):
----------SSSPPEEEEES-S----SS---S--EEEE-SSHHHHHHHHTSHHHHHHHHHHTTT-------------